Protein AF-A0A1G7YEQ6-F1 (afdb_monomer)

Foldseek 3Di:
DDDKDKDKDKFFQVVPADPQLNVQVVVLVVLVVVVRVPCRPHDDPQVVVLVSVQVSQCSSCVVPPWRKGWARWDWDDDPFKIKTKIFIDTNNHGGIMMIIMIGD

Secondary structure (DSSP, 8-state):
------EEEEEE-GGGS-HHHHHHHHHHHHHHHHHHTT-TTSPPPHHHHHHHHHHHHHHHTTT-SS-EEE-PPEEEE-SSEEEEEEEEEETTEEEEEEEEEEE-

Structure (mmCIF, N/CA/C/O backbone):
data_AF-A0A1G7YEQ6-F1
#
_entry.id   AF-A0A1G7YEQ6-F1
#
loop_
_atom_site.group_PDB
_atom_site.id
_atom_site.type_symbol
_atom_site.label_atom_id
_atom_site.label_alt_id
_atom_site.label_comp_id
_atom_site.label_asym_id
_atom_site.label_entity_id
_atom_site.label_seq_id
_atom_site.pdbx_PDB_ins_code
_atom_site.Cartn_x
_atom_site.Cartn_y
_atom_site.Cartn_z
_atom_site.occupancy
_atom_site.B_iso_or_equiv
_atom_site.auth_seq_id
_atom_site.auth_comp_id
_atom_site.auth_asym_id
_atom_site.auth_atom_id
_atom_site.pdbx_PDB_model_num
ATOM 1 N N . MET A 1 1 ? -18.458 -10.510 22.261 1.00 39.78 1 MET A N 1
ATOM 2 C CA . MET A 1 1 ? -17.150 -10.768 21.633 1.00 39.78 1 MET A CA 1
ATOM 3 C C . MET A 1 1 ? -17.382 -10.445 20.171 1.00 39.78 1 MET A C 1
ATOM 5 O O . MET A 1 1 ? -17.934 -11.273 19.462 1.00 39.78 1 MET A O 1
ATOM 9 N N . GLU A 1 2 ? -17.229 -9.171 19.811 1.00 43.53 2 GLU A N 1
ATOM 10 C CA . GLU A 1 2 ? -17.512 -8.692 18.455 1.00 43.53 2 GLU A CA 1
ATOM 11 C C . GLU A 1 2 ? -16.339 -9.064 17.551 1.00 43.53 2 GLU A C 1
ATOM 13 O O . GLU A 1 2 ? -15.183 -8.826 17.886 1.00 43.53 2 GLU A O 1
ATOM 18 N N . THR A 1 3 ? -16.648 -9.738 16.450 1.00 49.12 3 THR A N 1
ATOM 19 C CA . THR A 1 3 ? -15.699 -10.124 15.407 1.00 49.12 3 THR A CA 1
ATOM 20 C C . THR A 1 3 ? -15.337 -8.880 14.601 1.00 49.12 3 THR A C 1
ATOM 22 O O . THR A 1 3 ? -16.116 -8.445 13.749 1.00 49.12 3 THR A O 1
ATOM 25 N N . THR A 1 4 ? -14.170 -8.295 14.866 1.00 56.91 4 THR A N 1
ATOM 26 C CA . THR A 1 4 ? -13.625 -7.199 14.060 1.00 56.91 4 THR A CA 1
ATOM 27 C C . THR A 1 4 ? -13.386 -7.690 12.633 1.00 56.91 4 THR A C 1
ATOM 29 O O . THR A 1 4 ? -12.494 -8.494 12.372 1.00 56.91 4 THR A O 1
ATOM 32 N N . THR A 1 5 ? -14.199 -7.231 11.680 1.00 61.53 5 THR A N 1
ATOM 33 C CA . THR A 1 5 ? -14.024 -7.593 10.267 1.00 61.53 5 THR A CA 1
ATOM 34 C C . THR A 1 5 ? -13.029 -6.632 9.624 1.00 61.53 5 THR A C 1
ATOM 36 O O . THR A 1 5 ? -13.356 -5.479 9.345 1.00 61.53 5 THR A O 1
ATOM 39 N N . HIS A 1 6 ? -11.806 -7.104 9.395 1.00 66.06 6 HIS A N 1
ATOM 40 C CA . HIS A 1 6 ? -10.764 -6.359 8.692 1.00 66.06 6 HIS A CA 1
ATOM 41 C C . HIS A 1 6 ? -10.943 -6.526 7.184 1.00 66.06 6 HIS A C 1
ATOM 43 O O . HIS A 1 6 ? -10.923 -7.647 6.680 1.00 66.06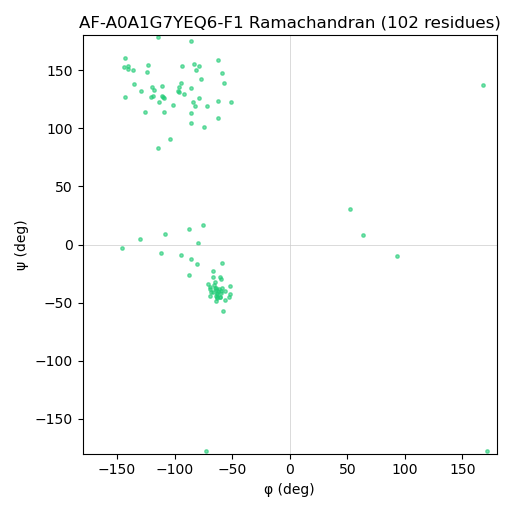 6 HIS A O 1
ATOM 49 N N . ASN A 1 7 ? -11.091 -5.419 6.453 1.00 68.62 7 ASN A N 1
ATOM 50 C CA . ASN A 1 7 ? -11.194 -5.451 4.997 1.00 68.62 7 ASN A CA 1
ATOM 51 C C . ASN A 1 7 ? -10.043 -4.660 4.376 1.00 68.62 7 ASN A C 1
ATOM 53 O O . ASN A 1 7 ? -9.819 -3.492 4.706 1.00 68.62 7 ASN A O 1
ATOM 57 N N . ALA A 1 8 ? -9.330 -5.299 3.452 1.00 71.06 8 ALA A N 1
ATOM 58 C CA . ALA A 1 8 ? -8.304 -4.654 2.654 1.00 71.06 8 ALA A CA 1
ATOM 59 C C . ALA A 1 8 ? -8.749 -4.547 1.204 1.00 71.06 8 ALA A C 1
ATOM 61 O O . ALA A 1 8 ? -9.130 -5.536 0.577 1.00 71.06 8 ALA A O 1
ATOM 62 N N . PHE A 1 9 ? -8.675 -3.333 0.674 1.00 73.44 9 PHE A N 1
ATOM 63 C CA . PHE A 1 9 ? -9.095 -3.020 -0.679 1.00 73.44 9 PHE A CA 1
ATOM 64 C C . PHE A 1 9 ? -7.911 -2.471 -1.459 1.00 73.44 9 PHE A C 1
ATOM 66 O O . PHE A 1 9 ? -7.247 -1.522 -1.041 1.00 73.44 9 PHE A O 1
ATOM 73 N N . CYS A 1 10 ? -7.655 -3.070 -2.616 1.00 74.88 10 CYS A N 1
ATOM 74 C CA . CYS A 1 10 ? -6.680 -2.559 -3.565 1.00 74.88 10 CYS A CA 1
ATOM 75 C C . CYS A 1 10 ? -7.388 -2.025 -4.795 1.00 74.88 10 CYS A C 1
ATOM 77 O O . CYS A 1 10 ? -8.166 -2.739 -5.427 1.00 74.88 10 CYS A O 1
ATOM 79 N N . ASN A 1 11 ? -7.076 -0.784 -5.148 1.00 83.62 11 ASN A N 1
ATOM 80 C CA . ASN A 1 11 ? -7.574 -0.147 -6.355 1.00 83.62 11 ASN A CA 1
ATOM 81 C C . ASN A 1 11 ? -6.398 0.112 -7.302 1.00 83.62 11 ASN A C 1
ATOM 83 O O . ASN A 1 11 ? -5.787 1.182 -7.287 1.00 83.62 11 ASN A O 1
ATOM 87 N N . TRP A 1 12 ? -6.030 -0.916 -8.065 1.00 83.50 12 TRP A N 1
ATOM 88 C CA . TRP A 1 12 ? -4.960 -0.860 -9.063 1.00 83.50 12 TRP A CA 1
ATOM 89 C C . TRP A 1 12 ? -5.462 -0.246 -10.374 1.00 83.50 12 TRP A C 1
ATOM 91 O O . TRP A 1 12 ? -6.619 -0.442 -10.732 1.00 83.50 12 TRP A O 1
ATOM 101 N N . LYS A 1 13 ? -4.577 0.419 -11.125 1.00 87.25 13 LYS A N 1
ATOM 102 C CA . LYS A 1 13 ? -4.772 0.807 -12.532 1.00 87.25 13 LYS A CA 1
ATOM 103 C C . LYS A 1 13 ? -3.959 -0.145 -13.423 1.00 87.25 13 LYS A C 1
ATOM 105 O O . LYS A 1 13 ? -2.765 0.096 -13.628 1.00 87.25 13 LYS A O 1
ATOM 110 N N . PRO A 1 14 ? -4.532 -1.271 -13.893 1.00 79.94 14 PRO A N 1
ATOM 111 C CA . PRO A 1 14 ? -3.778 -2.342 -14.553 1.00 79.94 14 PRO A CA 1
ATOM 112 C C .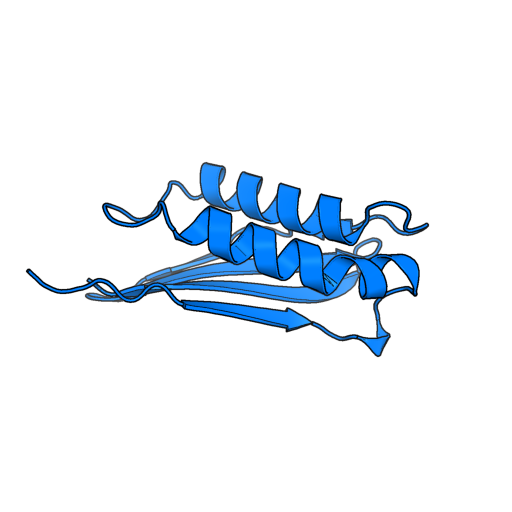 PRO A 1 14 ? -3.045 -1.903 -15.826 1.00 79.94 14 PRO A C 1
ATOM 114 O O . PRO A 1 14 ? -2.008 -2.477 -16.170 1.00 79.94 14 PRO A O 1
ATOM 117 N N . GLU A 1 15 ? -3.566 -0.887 -16.510 1.00 85.81 15 GLU A N 1
ATOM 118 C CA . GLU A 1 15 ? -2.982 -0.260 -17.695 1.00 85.81 15 GLU A CA 1
ATOM 119 C C . GLU A 1 15 ? -1.673 0.484 -17.401 1.00 85.81 15 GLU A C 1
ATOM 121 O O . GLU A 1 15 ? -0.849 0.655 -18.298 1.00 85.81 15 GLU A O 1
ATOM 126 N N . LEU A 1 16 ? -1.452 0.887 -16.146 1.00 86.19 16 LEU A N 1
ATOM 127 C CA . LEU A 1 16 ? -0.234 1.568 -15.716 1.00 86.19 16 LEU A CA 1
ATOM 128 C C . LEU A 1 16 ? 0.818 0.619 -15.143 1.00 86.19 16 LEU A C 1
ATOM 130 O O . LEU A 1 16 ? 1.943 1.055 -14.911 1.00 86.19 16 LEU A O 1
ATOM 134 N N . LEU A 1 17 ? 0.489 -0.653 -14.920 1.00 88.06 17 LEU A N 1
ATOM 135 C CA . LEU A 1 17 ? 1.450 -1.673 -14.503 1.00 88.06 17 LEU A CA 1
ATOM 136 C C . LEU A 1 17 ? 2.198 -2.233 -15.722 1.00 88.06 17 LEU A C 1
ATOM 138 O O . LEU A 1 17 ? 1.688 -2.211 -16.844 1.00 88.06 17 LEU A O 1
ATOM 142 N N . ASP A 1 18 ? 3.402 -2.758 -15.523 1.00 89.62 18 ASP A N 1
ATOM 143 C CA . ASP A 1 18 ? 4.068 -3.578 -16.539 1.00 89.62 18 ASP A CA 1
ATOM 144 C C . ASP A 1 18 ? 3.625 -5.054 -16.431 1.00 89.62 18 ASP A C 1
ATOM 146 O O . ASP A 1 18 ? 2.824 -5.432 -15.572 1.00 89.62 18 ASP A O 1
ATOM 150 N N . GLU A 1 19 ? 4.073 -5.900 -17.359 1.00 89.50 19 GLU A N 1
ATOM 151 C CA . GLU A 1 19 ? 3.676 -7.315 -17.412 1.00 89.50 19 GLU A CA 1
ATOM 152 C C . GLU A 1 19 ? 4.141 -8.114 -16.184 1.00 89.50 19 GLU A C 1
ATOM 154 O O . GLU A 1 19 ? 3.389 -8.933 -15.645 1.00 89.50 19 GLU A O 1
ATOM 159 N N . MET A 1 20 ? 5.351 -7.828 -15.701 1.00 88.06 20 MET A N 1
ATOM 160 C CA . MET A 1 20 ? 5.935 -8.513 -14.549 1.00 88.06 20 MET A CA 1
ATOM 161 C C . MET A 1 20 ? 5.191 -8.146 -13.263 1.00 88.06 20 MET A C 1
ATOM 163 O O . MET A 1 20 ? 4.791 -9.032 -12.507 1.00 88.06 20 MET A O 1
ATOM 167 N N . ALA A 1 21 ? 4.890 -6.862 -13.058 1.00 88.12 21 ALA A N 1
ATOM 168 C CA . ALA A 1 21 ? 4.104 -6.403 -11.921 1.00 88.12 21 ALA A CA 1
ATOM 169 C C . ALA A 1 21 ? 2.680 -6.961 -11.941 1.00 88.12 21 ALA A C 1
ATOM 171 O O . ALA A 1 21 ? 2.196 -7.430 -10.911 1.00 88.12 21 ALA A O 1
ATOM 172 N N . ARG A 1 22 ? 2.020 -6.991 -13.110 1.00 88.56 22 ARG A N 1
ATOM 173 C CA . ARG A 1 22 ? 0.688 -7.609 -13.253 1.00 88.56 22 ARG A CA 1
ATOM 174 C C . ARG A 1 22 ? 0.677 -9.068 -12.797 1.00 88.56 22 ARG A C 1
ATOM 176 O O . ARG A 1 22 ? -0.257 -9.480 -12.113 1.00 88.56 22 ARG A O 1
ATOM 183 N N . THR A 1 23 ? 1.726 -9.820 -13.118 1.00 89.06 23 THR A N 1
ATOM 184 C CA . THR A 1 23 ? 1.864 -11.231 -12.724 1.00 89.06 23 THR A CA 1
ATOM 185 C C . THR A 1 23 ? 2.023 -11.403 -11.207 1.00 89.06 23 THR A C 1
ATOM 187 O O . THR A 1 23 ? 1.581 -12.409 -10.655 1.00 89.06 23 THR A O 1
ATOM 190 N N . ASN A 1 24 ? 2.579 -10.408 -10.508 1.00 86.44 24 ASN A N 1
ATOM 191 C CA . ASN A 1 24 ? 2.761 -10.437 -9.053 1.00 86.44 24 ASN A CA 1
ATOM 192 C C . ASN A 1 24 ? 1.542 -9.959 -8.248 1.00 86.44 24 ASN A C 1
ATOM 194 O O . ASN A 1 24 ? 1.495 -10.197 -7.040 1.00 86.44 24 ASN A O 1
ATOM 198 N N . VAL A 1 25 ? 0.539 -9.327 -8.872 1.00 84.69 25 VAL A N 1
ATOM 199 C CA . VAL A 1 25 ? -0.665 -8.832 -8.171 1.00 84.69 25 VAL A CA 1
ATOM 200 C C . VAL A 1 25 ? -1.348 -9.910 -7.309 1.00 84.69 25 VAL A C 1
ATOM 202 O O . VAL A 1 25 ? -1.681 -9.608 -6.162 1.00 84.69 25 VAL A O 1
ATOM 205 N N . PRO A 1 26 ? -1.517 -11.172 -7.755 1.00 83.88 26 PRO A N 1
ATOM 206 C CA . PRO A 1 26 ? -2.086 -12.222 -6.907 1.00 83.88 26 PRO A CA 1
ATOM 207 C C . PRO A 1 26 ? -1.269 -12.484 -5.634 1.00 83.88 26 PRO A C 1
ATOM 209 O O . PRO A 1 26 ? -1.839 -12.647 -4.558 1.00 83.88 26 PRO A O 1
ATOM 212 N N . ARG A 1 27 ? 0.068 -12.471 -5.732 1.00 84.19 27 ARG A N 1
ATOM 213 C CA . ARG A 1 27 ? 0.967 -12.644 -4.580 1.00 84.19 27 ARG A CA 1
ATOM 214 C C . ARG A 1 27 ? 0.870 -11.464 -3.616 1.00 84.19 27 ARG A C 1
ATOM 216 O O . ARG A 1 27 ? 0.848 -11.666 -2.407 1.00 84.19 27 ARG A O 1
ATOM 223 N N . VAL A 1 28 ? 0.778 -10.248 -4.150 1.00 84.94 28 VAL A N 1
ATOM 224 C CA . VAL A 1 28 ? 0.543 -9.033 -3.362 1.00 84.94 28 VAL A CA 1
ATOM 225 C C . VAL A 1 28 ? -0.786 -9.117 -2.610 1.00 84.94 28 VAL A C 1
ATOM 227 O O . VAL A 1 28 ? -0.818 -8.834 -1.417 1.00 84.94 28 VAL A O 1
ATOM 230 N N . ASN A 1 29 ? -1.861 -9.560 -3.267 1.00 81.94 29 ASN A N 1
ATOM 231 C CA . ASN A 1 29 ? -3.163 -9.749 -2.624 1.00 81.94 29 ASN A CA 1
ATOM 232 C C . ASN A 1 29 ? -3.105 -10.798 -1.498 1.00 81.94 29 ASN A C 1
ATOM 234 O O . ASN A 1 29 ? -3.715 -10.589 -0.454 1.00 81.94 29 ASN A O 1
ATOM 238 N N . GLY A 1 30 ? -2.343 -11.884 -1.670 1.00 80.19 30 GLY A N 1
ATOM 239 C CA . GLY A 1 30 ? -2.107 -12.868 -0.605 1.00 80.19 30 GLY A CA 1
ATOM 240 C C . GLY A 1 30 ? -1.342 -12.282 0.585 1.00 80.19 30 GLY A C 1
ATOM 241 O O . GLY A 1 30 ? -1.796 -12.382 1.717 1.00 80.19 30 GLY A O 1
ATOM 242 N N . LEU A 1 31 ? -0.237 -11.576 0.326 1.00 80.81 31 LEU A N 1
ATOM 243 C CA . LEU A 1 31 ? 0.545 -10.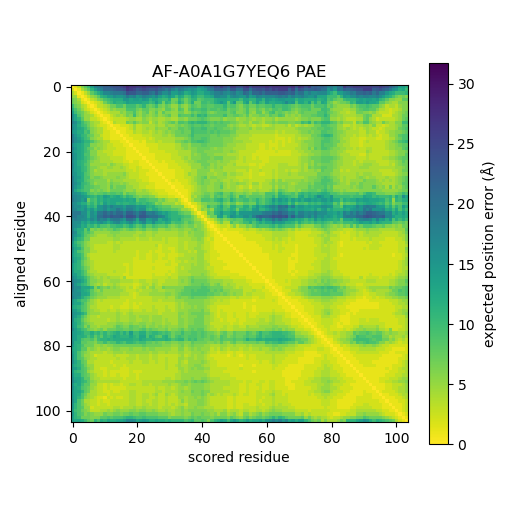900 1.370 1.00 80.81 31 LEU A CA 1
ATOM 244 C C . LEU A 1 31 ? -0.272 -9.881 2.147 1.00 80.81 31 LEU A C 1
ATOM 246 O O . LEU A 1 31 ? -0.072 -9.714 3.342 1.00 80.81 31 LEU A O 1
ATOM 250 N N . LEU A 1 32 ? -1.160 -9.174 1.460 1.00 79.19 32 LEU A N 1
ATOM 251 C CA . LEU A 1 32 ? -2.108 -8.274 2.082 1.00 79.19 32 LEU A CA 1
ATOM 252 C C . LEU A 1 32 ? -2.963 -9.050 3.086 1.00 79.19 32 LEU A C 1
ATOM 254 O O . LEU A 1 32 ? -2.892 -8.745 4.270 1.00 79.19 32 LEU A O 1
ATOM 258 N N . LEU A 1 33 ? -3.659 -10.105 2.664 1.00 75.56 33 LEU A N 1
ATOM 259 C CA . LEU A 1 33 ? -4.458 -10.944 3.568 1.00 75.56 33 LEU A CA 1
ATOM 260 C C . LEU A 1 33 ? -3.648 -11.464 4.772 1.00 75.56 33 LEU A C 1
ATOM 262 O O . LEU A 1 33 ? -4.095 -11.302 5.904 1.00 75.56 33 LEU A O 1
ATOM 266 N N . ASP A 1 34 ? -2.430 -11.964 4.551 1.00 71.31 34 ASP A N 1
ATOM 267 C CA . ASP A 1 34 ? -1.541 -12.456 5.619 1.00 71.31 34 ASP A CA 1
ATOM 268 C C . ASP A 1 34 ? -1.101 -11.343 6.588 1.00 71.31 34 ASP A C 1
ATOM 270 O O . ASP A 1 34 ? -0.980 -11.534 7.798 1.00 71.31 34 ASP A O 1
ATOM 274 N N . VAL A 1 35 ? -0.856 -10.141 6.064 1.00 67.62 35 VAL A N 1
ATOM 275 C CA . VAL A 1 35 ? -0.557 -8.947 6.859 1.00 67.62 35 VAL A CA 1
ATOM 276 C C . VAL A 1 35 ? -1.776 -8.563 7.714 1.00 67.62 35 VAL A C 1
ATOM 278 O O . VAL A 1 35 ? -1.594 -8.057 8.826 1.00 67.62 35 VAL A O 1
ATOM 281 N N . PHE A 1 36 ? -3.002 -8.810 7.248 1.00 68.44 36 PHE A N 1
ATOM 282 C CA . PHE A 1 36 ? -4.240 -8.417 7.930 1.00 68.44 3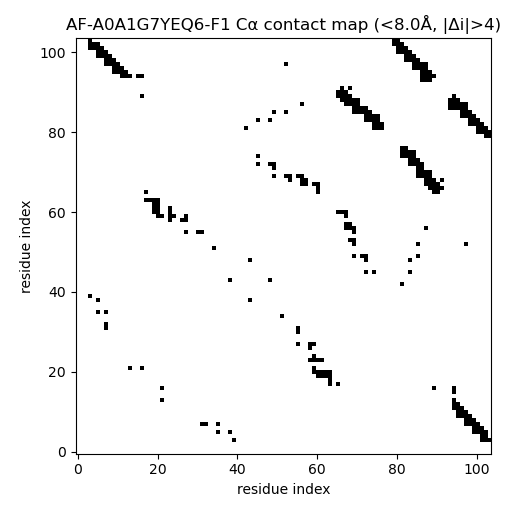6 PHE A CA 1
ATOM 283 C C . PHE A 1 36 ? -4.764 -9.427 8.947 1.00 68.44 36 PHE A C 1
ATOM 285 O O . PHE A 1 36 ? -5.360 -8.989 9.929 1.00 68.44 36 PHE A O 1
ATOM 292 N N . ASP A 1 37 ? -4.450 -10.715 8.793 1.00 67.19 37 ASP A N 1
ATOM 293 C CA . ASP A 1 37 ? -4.842 -11.784 9.731 1.00 67.19 37 ASP A CA 1
ATOM 294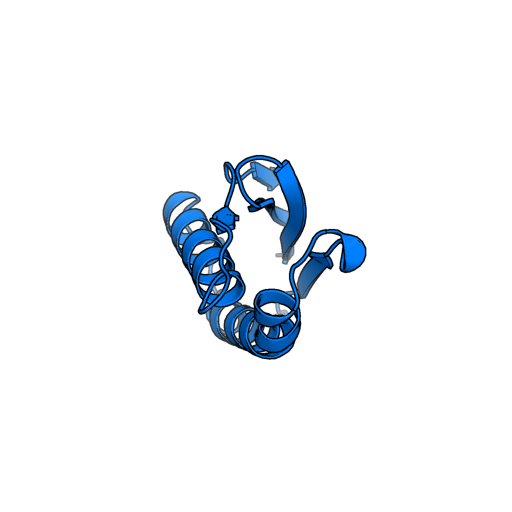 C C . ASP A 1 37 ? -4.311 -11.557 11.169 1.00 67.19 37 ASP A C 1
ATOM 296 O O . ASP A 1 37 ? -4.807 -12.121 12.136 1.00 67.19 37 ASP A O 1
ATOM 300 N N . GLY A 1 38 ? -3.327 -10.662 11.345 1.00 59.75 38 GLY A N 1
ATOM 301 C CA . GLY A 1 38 ? -2.725 -10.321 12.640 1.00 59.75 38 GLY A CA 1
ATOM 302 C C . GLY A 1 38 ? -3.061 -8.940 13.226 1.00 59.75 38 GLY A C 1
ATOM 303 O O . GLY A 1 38 ? -2.405 -8.544 14.189 1.00 59.75 38 GLY A O 1
ATOM 304 N N . ILE A 1 39 ? -4.004 -8.165 12.665 1.00 66.06 39 ILE A N 1
ATOM 305 C CA . ILE A 1 39 ? -4.347 -6.804 13.165 1.00 66.06 39 ILE A CA 1
ATOM 306 C C . ILE A 1 39 ? -5.422 -6.836 14.279 1.00 66.06 39 ILE A C 1
ATOM 308 O O . ILE A 1 39 ? -5.934 -5.809 14.712 1.00 66.06 39 ILE A O 1
ATOM 312 N N . ASP A 1 40 ? -5.715 -8.005 14.841 1.00 57.53 40 ASP A N 1
ATOM 313 C CA . ASP A 1 40 ? -6.937 -8.255 15.618 1.00 57.53 40 ASP A CA 1
ATOM 314 C C . ASP A 1 40 ? -6.995 -7.665 17.048 1.00 57.53 40 ASP A C 1
ATOM 316 O O . ASP A 1 40 ? -7.813 -8.067 17.869 1.00 57.53 40 ASP A O 1
ATOM 320 N N . THR A 1 41 ? -6.131 -6.707 17.401 1.00 53.66 41 THR A N 1
ATOM 321 C CA . THR A 1 41 ? -6.094 -6.141 18.773 1.00 53.66 41 THR A CA 1
ATOM 322 C C . THR A 1 41 ? -5.752 -4.655 18.877 1.00 53.66 41 THR A C 1
ATOM 324 O O . THR A 1 41 ? -5.796 -4.087 19.969 1.00 53.66 41 THR A O 1
ATOM 327 N N . GLY A 1 42 ? -5.450 -3.981 17.770 1.00 60.00 42 GLY A N 1
ATOM 328 C CA . GLY A 1 42 ? -5.153 -2.555 17.794 1.00 60.00 42 GLY A CA 1
ATOM 329 C C . GLY A 1 42 ? -4.567 -2.083 16.478 1.00 60.00 42 GLY A C 1
ATOM 330 O O . GLY A 1 42 ? -3.708 -2.739 15.891 1.00 60.00 42 GLY A O 1
ATOM 331 N N . ALA A 1 43 ? -5.036 -0.927 16.018 1.00 65.69 43 ALA A N 1
ATOM 332 C CA . ALA A 1 43 ? -4.493 -0.274 14.841 1.00 65.69 43 ALA A CA 1
ATOM 333 C C . ALA A 1 43 ? -2.958 -0.167 14.974 1.00 65.69 43 ALA A C 1
ATOM 335 O O . ALA A 1 43 ? -2.442 0.370 15.957 1.00 65.69 43 ALA A O 1
ATOM 336 N N . LEU A 1 44 ? -2.219 -0.722 14.009 1.00 75.50 44 LEU A N 1
ATOM 337 C CA . LEU A 1 44 ? -0.755 -0.713 14.034 1.00 75.50 44 LEU A CA 1
ATOM 338 C C . LEU A 1 44 ? -0.213 0.717 13.994 1.00 75.50 44 LEU A C 1
ATOM 340 O O . LEU A 1 44 ? -0.866 1.641 13.505 1.00 75.50 44 LEU A O 1
ATOM 344 N N . SER A 1 45 ? 1.024 0.927 14.443 1.00 80.56 45 SER A N 1
ATOM 345 C CA . SER A 1 45 ? 1.634 2.246 14.279 1.00 80.56 45 SER A CA 1
ATOM 346 C C . SER A 1 45 ? 1.689 2.628 12.788 1.00 80.56 45 SER A C 1
ATOM 348 O O . SER A 1 45 ? 1.869 1.770 11.917 1.00 80.56 45 SER A O 1
ATOM 350 N N . ARG A 1 46 ? 1.575 3.929 12.466 1.00 81.50 46 ARG A N 1
ATOM 351 C CA . ARG A 1 46 ? 1.734 4.416 11.076 1.00 81.50 46 ARG A CA 1
ATOM 352 C C . ARG A 1 46 ? 3.034 3.919 10.440 1.00 81.50 46 ARG A C 1
ATOM 354 O O . ARG A 1 46 ? 3.047 3.625 9.251 1.00 81.50 46 ARG A O 1
ATOM 361 N N . ASN A 1 47 ? 4.102 3.809 11.228 1.00 85.12 47 ASN A N 1
ATOM 362 C CA . ASN A 1 47 ? 5.405 3.348 10.758 1.00 85.12 47 ASN A CA 1
ATOM 363 C C . ASN A 1 47 ? 5.389 1.865 10.380 1.00 85.12 47 ASN A C 1
ATOM 365 O O . ASN A 1 47 ? 5.964 1.487 9.360 1.00 85.12 47 ASN A O 1
ATOM 369 N N . ASP A 1 48 ? 4.712 1.027 11.161 1.00 86.69 48 ASP A N 1
ATOM 370 C CA . ASP A 1 48 ? 4.593 -0.396 10.840 1.00 86.69 48 ASP A CA 1
ATOM 371 C C . ASP A 1 48 ? 3.711 -0.609 9.615 1.00 86.69 48 ASP A C 1
ATOM 373 O O . ASP A 1 48 ? 4.038 -1.433 8.758 1.00 86.69 48 ASP A O 1
ATOM 377 N N . MET A 1 49 ? 2.654 0.193 9.462 1.00 85.94 49 MET A N 1
ATOM 378 C CA . MET A 1 49 ? 1.838 0.138 8.254 1.00 85.94 49 MET A CA 1
ATOM 379 C C . MET A 1 49 ? 2.575 0.656 7.016 1.00 85.94 49 MET A C 1
ATOM 381 O O . MET A 1 49 ? 2.503 0.040 5.956 1.00 85.94 49 MET A O 1
ATOM 385 N N . ALA A 1 50 ? 3.386 1.707 7.154 1.00 88.06 50 ALA A N 1
ATOM 386 C CA . ALA A 1 50 ? 4.260 2.177 6.081 1.00 88.06 50 ALA A CA 1
ATOM 387 C C . ALA A 1 50 ? 5.250 1.098 5.625 1.00 88.06 50 ALA A C 1
ATOM 389 O O . ALA A 1 50 ? 5.441 0.904 4.425 1.00 88.06 50 ALA A O 1
ATOM 390 N N . ARG A 1 51 ? 5.841 0.343 6.561 1.00 89.56 51 ARG A N 1
ATOM 391 C CA . ARG A 1 51 ? 6.719 -0.792 6.228 1.00 89.56 51 ARG A CA 1
ATOM 392 C C . ARG A 1 51 ? 5.971 -1.895 5.483 1.00 89.56 51 ARG A C 1
ATOM 394 O O . ARG A 1 51 ? 6.498 -2.427 4.509 1.00 89.56 51 ARG A O 1
ATOM 401 N N . ARG A 1 52 ? 4.747 -2.216 5.907 1.00 88.25 52 ARG A N 1
ATOM 402 C CA . ARG A 1 52 ? 3.898 -3.224 5.252 1.00 88.25 52 ARG A CA 1
ATOM 403 C C . ARG A 1 52 ? 3.525 -2.807 3.828 1.00 88.25 52 ARG A C 1
ATOM 405 O O . ARG A 1 52 ? 3.700 -3.597 2.904 1.00 88.25 52 ARG A O 1
ATOM 412 N N . PHE A 1 53 ? 3.138 -1.553 3.607 1.00 89.62 53 PHE A N 1
ATOM 413 C CA . PHE A 1 53 ? 2.902 -1.043 2.252 1.00 89.62 53 PHE A CA 1
ATOM 414 C C . PHE A 1 53 ? 4.175 -0.977 1.403 1.00 89.62 53 PHE A C 1
ATOM 416 O O . PHE A 1 53 ? 4.129 -1.268 0.210 1.00 89.62 53 PHE A O 1
ATOM 423 N N . ALA A 1 54 ? 5.331 -0.673 1.997 1.00 90.88 54 ALA A N 1
ATOM 424 C CA . ALA A 1 54 ? 6.607 -0.741 1.288 1.00 90.88 54 ALA A CA 1
ATOM 425 C C . ALA A 1 54 ? 6.949 -2.175 0.846 1.00 90.88 54 ALA A C 1
ATOM 427 O O . ALA A 1 54 ? 7.463 -2.365 -0.256 1.00 90.88 54 ALA A O 1
ATOM 428 N N . MET A 1 55 ? 6.634 -3.188 1.662 1.00 90.38 55 MET A N 1
ATOM 429 C CA . MET A 1 55 ? 6.755 -4.592 1.255 1.00 90.38 55 MET A CA 1
ATOM 430 C C . MET A 1 55 ? 5.824 -4.912 0.087 1.00 90.38 55 MET A C 1
ATOM 432 O O . MET A 1 55 ? 6.277 -5.478 -0.900 1.00 90.38 55 MET A O 1
ATOM 436 N N . VAL A 1 56 ? 4.562 -4.488 0.155 1.00 89.38 56 VAL A N 1
ATOM 437 C CA . VAL A 1 56 ? 3.593 -4.653 -0.940 1.00 89.38 56 VAL A CA 1
ATOM 438 C C . VAL A 1 56 ? 4.108 -4.035 -2.244 1.00 89.38 56 VAL A C 1
ATOM 440 O O . VAL A 1 56 ? 4.117 -4.701 -3.275 1.00 89.38 56 VAL A O 1
ATOM 443 N N . ALA A 1 57 ? 4.622 -2.803 -2.197 1.00 90.38 57 ALA A N 1
ATOM 444 C CA . ALA A 1 57 ? 5.201 -2.140 -3.363 1.00 90.38 57 ALA A CA 1
ATOM 445 C C . ALA A 1 57 ? 6.426 -2.882 -3.921 1.00 90.38 57 ALA A C 1
ATOM 447 O O . ALA A 1 57 ? 6.577 -3.008 -5.134 1.00 90.38 57 ALA A O 1
ATOM 448 N N . ARG A 1 58 ? 7.291 -3.403 -3.042 1.00 91.06 58 ARG A N 1
ATOM 449 C CA . ARG A 1 58 ? 8.468 -4.184 -3.443 1.00 91.06 58 ARG A CA 1
ATOM 450 C C . ARG A 1 58 ? 8.077 -5.467 -4.167 1.00 91.06 58 ARG A C 1
ATOM 452 O O . ARG A 1 58 ? 8.688 -5.797 -5.174 1.00 91.06 58 ARG A O 1
ATOM 459 N N . GLU A 1 59 ? 7.094 -6.191 -3.645 1.00 89.75 59 GLU A N 1
ATOM 460 C CA . GLU A 1 59 ? 6.645 -7.458 -4.230 1.00 89.75 59 GLU A CA 1
ATOM 461 C C . GLU A 1 59 ? 5.898 -7.223 -5.544 1.00 89.75 59 GLU A C 1
ATOM 463 O O . GLU A 1 59 ? 6.068 -7.994 -6.484 1.00 89.75 59 GLU A O 1
ATOM 468 N N . LEU A 1 60 ? 5.166 -6.110 -5.663 1.00 88.88 60 LEU A 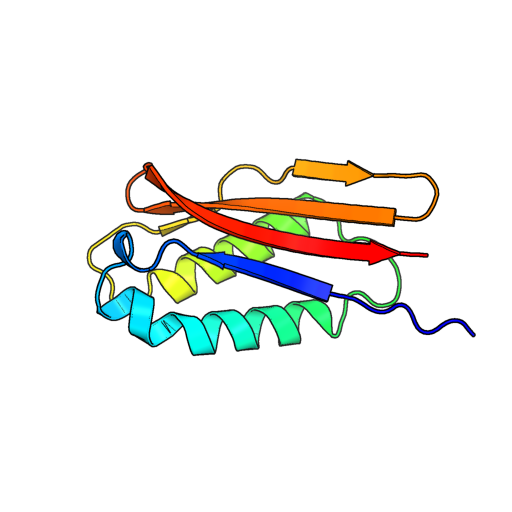N 1
ATOM 469 C CA . LEU A 1 60 ? 4.608 -5.675 -6.941 1.00 88.88 60 LEU A CA 1
ATOM 470 C C . LEU A 1 60 ? 5.718 -5.423 -7.974 1.00 88.88 60 LEU A C 1
ATOM 472 O O . LEU A 1 60 ? 5.628 -5.899 -9.099 1.00 88.88 60 LEU A O 1
ATOM 476 N N . GLY A 1 61 ? 6.790 -4.729 -7.583 1.00 88.19 61 GLY A N 1
ATOM 477 C CA . GLY A 1 61 ? 7.929 -4.434 -8.455 1.00 88.19 61 GLY A CA 1
ATOM 478 C C . GLY A 1 61 ? 8.931 -5.575 -8.648 1.00 88.19 61 GLY A C 1
ATOM 479 O O . GLY A 1 61 ? 9.939 -5.381 -9.328 1.00 88.19 61 GLY A O 1
ATOM 480 N N . TYR A 1 62 ? 8.710 -6.750 -8.055 1.00 88.81 62 TYR A N 1
ATOM 481 C CA . TYR A 1 62 ? 9.648 -7.865 -8.167 1.00 88.81 62 TYR A CA 1
ATOM 482 C C . TYR A 1 62 ? 9.779 -8.305 -9.634 1.00 88.81 62 TYR A C 1
ATOM 484 O O . TYR A 1 62 ? 8.786 -8.613 -10.285 1.00 88.81 62 TYR A O 1
ATOM 492 N N . CYS A 1 63 ? 11.005 -8.308 -10.165 1.00 84.31 63 CYS A N 1
ATOM 493 C CA . CYS A 1 63 ? 11.304 -8.571 -11.583 1.00 84.31 63 CYS A CA 1
ATOM 494 C C . CYS A 1 63 ? 10.728 -7.560 -12.594 1.00 84.31 63 CYS A C 1
ATOM 496 O O . CYS A 1 63 ? 10.852 -7.782 -13.796 1.00 84.31 63 CYS A O 1
ATOM 498 N N . SER A 1 64 ? 10.150 -6.448 -12.140 1.00 87.88 64 SER A N 1
ATOM 499 C CA . SER A 1 64 ? 9.779 -5.334 -13.013 1.00 87.88 64 SER A CA 1
ATOM 500 C C . SER A 1 64 ? 11.004 -4.475 -13.352 1.00 87.88 64 SER A C 1
ATOM 502 O O . SER A 1 64 ? 11.950 -4.382 -12.566 1.00 87.88 64 SER A O 1
ATOM 504 N N . MET A 1 65 ? 10.964 -3.800 -14.503 1.00 87.75 65 MET A N 1
ATOM 505 C CA . MET A 1 65 ? 11.992 -2.820 -14.890 1.00 87.75 65 MET A CA 1
ATOM 506 C C . MET A 1 65 ? 11.779 -1.456 -14.222 1.00 87.75 65 MET A C 1
ATOM 508 O O . MET A 1 65 ? 12.693 -0.633 -14.169 1.00 87.75 65 MET A O 1
ATOM 512 N N . ASP A 1 66 ? 10.579 -1.221 -13.700 1.00 91.00 66 ASP A N 1
ATOM 513 C CA . ASP A 1 66 ? 10.201 0.009 -13.030 1.00 91.00 66 ASP A CA 1
ATOM 514 C C . ASP A 1 66 ? 10.403 -0.059 -11.522 1.00 91.00 66 ASP A C 1
ATOM 516 O O . ASP A 1 66 ? 10.319 -1.109 -10.875 1.00 91.00 66 ASP A O 1
ATOM 520 N N . ARG A 1 67 ? 10.610 1.119 -10.937 1.00 91.69 67 ARG A N 1
ATOM 521 C CA . ARG A 1 67 ? 10.699 1.289 -9.495 1.00 91.69 67 ARG A CA 1
ATOM 522 C C . ARG A 1 67 ? 9.304 1.456 -8.906 1.00 91.69 67 ARG A C 1
ATOM 524 O O . ARG A 1 67 ? 8.679 2.501 -9.091 1.00 91.69 67 ARG A O 1
ATOM 531 N N . TYR A 1 68 ? 8.877 0.473 -8.120 1.00 93.00 68 TYR A N 1
ATOM 532 C CA . TYR A 1 68 ? 7.647 0.549 -7.336 1.00 93.00 68 TYR A CA 1
ATOM 533 C C . TYR A 1 68 ? 7.926 0.981 -5.895 1.00 93.00 68 TYR A C 1
ATOM 535 O O . TYR A 1 68 ? 8.814 0.446 -5.228 1.00 93.00 68 TYR A O 1
ATOM 543 N N . THR A 1 69 ? 7.168 1.958 -5.401 1.00 94.50 69 THR A N 1
ATOM 544 C CA . THR A 1 69 ? 7.267 2.454 -4.017 1.00 94.50 69 THR A CA 1
ATOM 545 C C . THR A 1 69 ? 5.893 2.755 -3.440 1.00 94.50 69 THR A C 1
ATOM 547 O O . THR A 1 69 ? 4.993 3.147 -4.176 1.00 94.50 69 THR A O 1
ATOM 550 N N . ALA A 1 70 ? 5.748 2.636 -2.122 1.00 93.12 70 ALA A N 1
ATOM 551 C CA . ALA A 1 70 ? 4.590 3.170 -1.416 1.00 93.12 70 ALA A CA 1
ATOM 552 C C . ALA A 1 70 ? 4.817 4.649 -1.073 1.00 93.12 70 ALA A C 1
ATOM 554 O O . ALA A 1 70 ? 5.893 5.026 -0.601 1.00 93.12 70 ALA A O 1
ATOM 555 N N . GLY A 1 71 ? 3.803 5.471 -1.317 1.00 92.12 71 GLY A N 1
ATOM 556 C CA . GLY A 1 71 ? 3.742 6.860 -0.888 1.00 92.12 71 GLY A CA 1
ATOM 557 C C . GLY A 1 71 ? 3.498 6.999 0.622 1.00 92.12 71 GLY A C 1
ATOM 558 O O . GLY A 1 71 ? 3.422 6.005 1.352 1.00 92.12 71 GLY A O 1
ATOM 559 N N . PRO A 1 72 ? 3.375 8.243 1.117 1.00 91.31 72 PRO A N 1
ATOM 560 C CA . PRO A 1 72 ? 3.094 8.508 2.522 1.00 91.31 72 PRO A CA 1
ATOM 561 C C . PRO A 1 72 ? 1.798 7.838 2.986 1.00 91.31 72 PRO A C 1
ATOM 563 O O . PRO A 1 72 ? 0.783 7.872 2.294 1.00 91.31 72 PRO A O 1
ATOM 566 N N . VAL A 1 73 ? 1.822 7.280 4.197 1.00 90.38 73 VAL A N 1
ATOM 567 C CA . VAL A 1 73 ? 0.635 6.656 4.788 1.00 90.38 73 VAL A CA 1
ATOM 568 C C . VAL A 1 73 ? -0.257 7.706 5.427 1.00 90.38 73 VAL A C 1
ATOM 570 O O . VAL A 1 73 ? 0.124 8.374 6.395 1.00 90.38 73 VAL A O 1
ATOM 573 N N . VAL A 1 74 ? -1.480 7.804 4.920 1.00 90.12 74 VAL A N 1
ATOM 574 C CA . VAL A 1 74 ? -2.548 8.613 5.501 1.00 90.12 74 VAL A CA 1
ATOM 575 C C . VAL A 1 74 ? -3.394 7.727 6.405 1.00 90.12 74 VAL A C 1
ATOM 577 O O . VAL A 1 74 ? -3.698 6.592 6.060 1.00 90.12 74 VAL A O 1
ATOM 580 N N . VAL A 1 75 ? -3.787 8.257 7.565 1.00 87.12 75 VAL A N 1
ATOM 581 C CA . VAL A 1 75 ? -4.766 7.609 8.449 1.00 87.12 75 VAL A CA 1
ATOM 582 C C . VAL A 1 75 ? -6.011 8.469 8.494 1.00 87.12 75 VAL A C 1
ATOM 584 O O . VAL A 1 75 ? -5.921 9.642 8.862 1.00 87.12 75 VAL A O 1
ATOM 587 N N . ARG A 1 76 ? -7.146 7.883 8.127 1.00 87.38 76 ARG A N 1
ATOM 588 C CA . ARG A 1 76 ? -8.480 8.451 8.319 1.00 87.38 76 ARG A CA 1
ATOM 589 C C . ARG A 1 76 ? -9.092 7.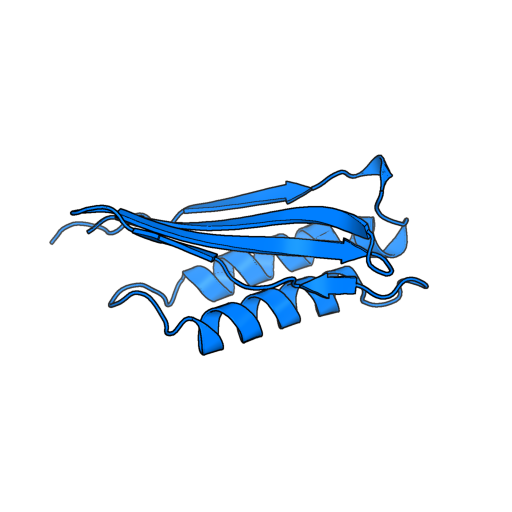761 9.530 1.00 87.38 76 ARG A C 1
ATOM 591 O O . ARG A 1 76 ? -9.186 6.543 9.537 1.00 87.38 76 ARG A O 1
ATOM 598 N N . GLY A 1 77 ? -9.441 8.522 10.560 1.00 80.69 77 GLY A N 1
ATOM 599 C CA . GLY A 1 77 ? -10.055 7.998 11.780 1.00 80.69 77 GLY A CA 1
ATOM 600 C C . GLY A 1 77 ? -11.429 8.616 12.001 1.00 80.69 77 GLY A C 1
ATOM 601 O O . GLY A 1 77 ? -11.590 9.826 11.846 1.00 80.69 77 GLY A O 1
ATOM 602 N N . GLY A 1 78 ? -12.399 7.782 12.356 1.00 78.00 78 GLY A N 1
ATOM 603 C CA . GLY A 1 78 ? -13.696 8.153 12.909 1.00 78.00 78 GLY A CA 1
ATOM 604 C C . GLY A 1 78 ? -13.832 7.645 14.346 1.00 78.00 78 GLY A C 1
ATOM 605 O O . GLY A 1 78 ? -12.937 6.986 14.871 1.00 78.00 78 GLY A O 1
ATOM 606 N N . ALA A 1 79 ?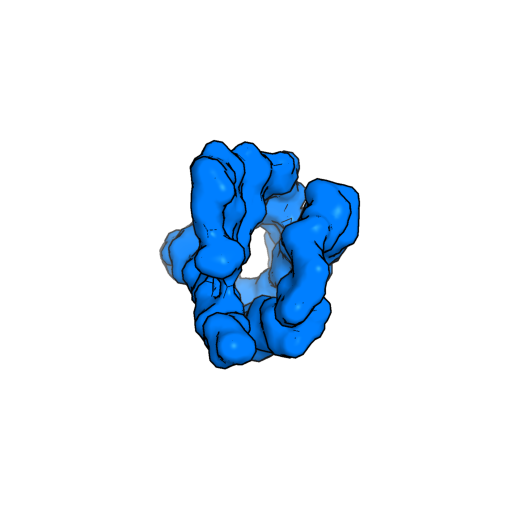 -14.964 7.933 14.991 1.00 79.19 79 ALA A N 1
ATOM 607 C CA . ALA A 1 79 ? -15.213 7.512 16.376 1.00 79.19 79 ALA A CA 1
ATOM 608 C C . ALA A 1 79 ? -15.174 5.982 16.564 1.00 79.19 79 ALA A C 1
ATOM 610 O O . ALA A 1 79 ? -14.818 5.508 17.636 1.00 79.19 79 ALA A O 1
ATOM 611 N N . THR A 1 80 ? -15.527 5.225 15.522 1.00 79.25 80 THR A N 1
ATOM 612 C CA . THR A 1 80 ? -15.630 3.757 15.547 1.00 79.25 80 THR A CA 1
ATOM 613 C C . THR A 1 80 ? -14.892 3.082 14.391 1.00 79.25 80 THR A C 1
ATOM 615 O O . THR A 1 80 ? -14.973 1.869 14.236 1.00 79.25 80 THR A O 1
ATOM 618 N N . THR A 1 81 ? -14.179 3.841 13.557 1.00 83.12 81 THR A N 1
ATOM 619 C CA . THR A 1 81 ? -13.549 3.328 12.333 1.00 83.12 81 THR A CA 1
ATOM 620 C C . THR A 1 81 ? -12.177 3.937 12.113 1.00 83.12 81 THR A C 1
ATOM 622 O O . THR A 1 81 ? -11.896 5.059 12.534 1.00 83.12 81 THR A O 1
ATOM 625 N N . TRP A 1 82 ? -11.315 3.211 11.415 1.00 84.62 82 TRP A N 1
ATOM 626 C CA . TRP A 1 82 ? -10.035 3.719 10.946 1.00 84.62 82 TRP A CA 1
ATOM 627 C C . TRP A 1 82 ? -9.703 3.143 9.571 1.00 84.62 82 TRP A C 1
ATOM 629 O O . TRP A 1 82 ? -10.132 2.045 9.232 1.00 84.62 82 TRP A O 1
ATOM 639 N N . ALA A 1 83 ? -8.920 3.882 8.787 1.00 87.12 83 ALA A N 1
ATOM 640 C CA . ALA A 1 83 ? -8.385 3.437 7.509 1.00 87.12 83 ALA A CA 1
ATOM 641 C C . ALA A 1 83 ? -6.959 3.964 7.290 1.00 87.12 83 ALA A C 1
ATOM 643 O O . ALA A 1 83 ? -6.727 5.174 7.367 1.00 87.12 83 ALA A O 1
ATOM 644 N N . TYR A 1 84 ? -6.012 3.072 6.995 1.00 88.56 84 TYR A N 1
ATOM 645 C CA . TYR A 1 84 ? -4.690 3.405 6.462 1.00 88.56 84 TYR A CA 1
ATOM 646 C C . TYR A 1 84 ? -4.748 3.364 4.944 1.00 88.56 84 TYR A C 1
ATOM 648 O O . TYR A 1 84 ? -5.194 2.375 4.370 1.00 88.56 84 TYR A O 1
ATOM 656 N N . ILE A 1 85 ? -4.263 4.416 4.297 1.00 91.12 85 ILE A N 1
ATOM 657 C CA . ILE A 1 85 ? -4.245 4.527 2.840 1.00 91.12 85 ILE A CA 1
ATOM 658 C C . ILE A 1 85 ? -2.836 4.904 2.406 1.00 91.12 85 ILE A C 1
ATOM 660 O O . ILE A 1 85 ? -2.249 5.841 2.955 1.00 91.12 85 ILE A O 1
ATOM 664 N N . ALA A 1 86 ? -2.310 4.196 1.411 1.00 92.38 86 ALA A N 1
ATOM 665 C CA . ALA A 1 86 ? -1.092 4.581 0.712 1.00 92.38 86 ALA A CA 1
ATOM 666 C C . ALA A 1 86 ? -1.262 4.427 -0.798 1.00 92.38 86 ALA A C 1
ATOM 668 O O . ALA A 1 86 ? -1.817 3.439 -1.282 1.00 92.38 86 ALA A O 1
ATOM 669 N N . GLU A 1 87 ? -0.749 5.402 -1.541 1.00 94.38 87 GLU A N 1
ATOM 670 C CA . GLU A 1 87 ? -0.614 5.295 -2.991 1.00 94.38 87 GLU A CA 1
ATOM 671 C C . GLU A 1 87 ? 0.578 4.406 -3.333 1.00 94.38 87 GLU A C 1
ATOM 673 O O . GLU A 1 87 ? 1.620 4.471 -2.679 1.00 94.38 87 GLU A O 1
ATOM 678 N N . LEU A 1 88 ? 0.447 3.593 -4.373 1.00 92.50 88 LEU A N 1
ATOM 679 C CA . LEU A 1 88 ? 1.586 2.959 -5.011 1.00 92.50 88 LEU A CA 1
ATOM 680 C C . LEU A 1 88 ? 2.004 3.766 -6.227 1.00 92.50 88 LEU A C 1
ATOM 682 O O . LEU A 1 88 ? 1.187 4.129 -7.075 1.00 92.50 88 LEU A O 1
ATOM 686 N N . LEU A 1 89 ? 3.305 4.009 -6.298 1.00 94.25 89 LEU A N 1
ATOM 687 C CA . LEU A 1 89 ? 3.946 4.782 -7.343 1.00 94.25 89 LEU A CA 1
ATOM 688 C C . LEU A 1 89 ? 4.799 3.856 -8.208 1.00 94.25 89 LEU A C 1
ATOM 690 O O . LEU A 1 89 ? 5.552 3.048 -7.665 1.00 94.25 89 LEU A O 1
ATOM 694 N N . ARG A 1 90 ? 4.727 4.026 -9.528 1.00 93.75 90 ARG A N 1
ATOM 695 C CA . ARG A 1 90 ? 5.625 3.445 -10.533 1.00 93.75 90 ARG A CA 1
ATOM 696 C C . ARG A 1 90 ? 6.472 4.577 -11.097 1.00 93.75 90 ARG A C 1
ATOM 698 O O . ARG A 1 90 ? 5.941 5.493 -11.712 1.00 93.75 90 ARG A O 1
ATOM 705 N N . ASN A 1 91 ? 7.779 4.556 -10.851 1.00 94.19 91 ASN A N 1
ATOM 706 C CA . ASN A 1 91 ? 8.703 5.629 -11.245 1.00 94.19 91 ASN A CA 1
ATOM 707 C C . ASN A 1 91 ? 8.267 7.036 -10.781 1.00 94.19 91 ASN A C 1
ATOM 709 O O . ASN A 1 91 ? 8.573 8.029 -11.432 1.00 94.19 91 ASN A O 1
ATOM 713 N N . GLY A 1 92 ? 7.567 7.122 -9.646 1.00 92.69 92 GLY A N 1
ATOM 714 C CA . GLY A 1 92 ? 7.038 8.378 -9.102 1.00 92.69 92 GLY A CA 1
ATOM 715 C C . GLY A 1 92 ? 5.600 8.710 -9.517 1.00 92.69 92 GLY A C 1
ATOM 716 O O . GLY A 1 92 ? 5.008 9.589 -8.902 1.00 92.69 92 GLY A O 1
ATOM 717 N N . GLU A 1 93 ? 5.013 7.980 -10.467 1.00 93.12 93 GLU A N 1
ATOM 718 C CA . GLU A 1 93 ? 3.640 8.198 -10.938 1.00 93.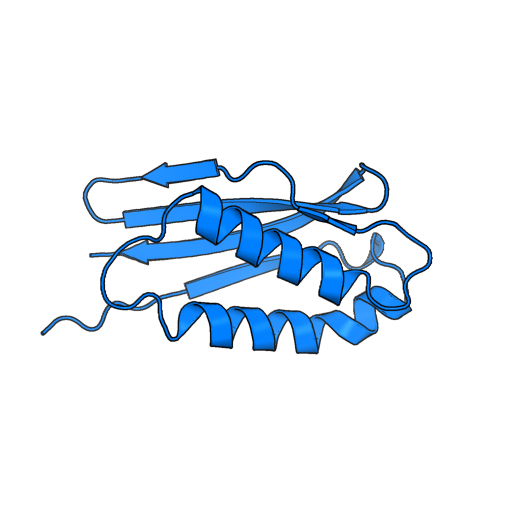12 93 GLU A CA 1
ATOM 719 C C . GLU A 1 93 ? 2.637 7.270 -10.231 1.00 93.12 93 GLU A C 1
ATOM 721 O O . GLU A 1 93 ? 2.908 6.073 -10.099 1.00 93.12 93 GLU A O 1
ATOM 726 N N . PRO A 1 94 ? 1.466 7.760 -9.789 1.00 93.00 94 PRO A N 1
ATOM 727 C CA . PRO A 1 94 ? 0.488 6.958 -9.060 1.00 93.00 94 PRO A CA 1
ATOM 728 C C . PRO A 1 94 ? -0.228 5.941 -9.958 1.00 93.00 94 PRO A C 1
ATOM 730 O O . PRO A 1 94 ? -0.967 6.291 -10.883 1.00 93.00 94 PRO A O 1
ATOM 733 N N . VAL A 1 95 ? -0.075 4.659 -9.618 1.00 92.62 95 VAL A N 1
ATOM 734 C CA . VAL A 1 95 ? -0.659 3.520 -10.351 1.00 92.62 95 VAL A CA 1
ATOM 735 C C . VAL A 1 95 ? -1.752 2.788 -9.584 1.00 92.62 95 VAL A C 1
ATOM 737 O O . VAL A 1 95 ? -2.424 1.923 -10.135 1.00 92.62 95 VAL A O 1
ATOM 740 N N . GLY A 1 96 ? -1.962 3.125 -8.318 1.00 90.56 96 GLY A N 1
ATOM 741 C CA . GLY A 1 96 ? -3.045 2.566 -7.523 1.00 90.56 96 GLY A CA 1
ATOM 742 C C . GLY A 1 96 ? -2.934 2.954 -6.063 1.00 90.56 96 GLY A C 1
ATOM 743 O O . GLY A 1 96 ? -2.019 3.676 -5.672 1.00 90.56 96 GLY A O 1
ATOM 744 N N . SER A 1 97 ? -3.854 2.455 -5.252 1.00 91.06 97 SER A N 1
ATOM 745 C CA . SER A 1 97 ? -3.813 2.629 -3.804 1.00 91.06 97 SER A CA 1
ATOM 746 C C . SER A 1 97 ? -4.138 1.335 -3.077 1.00 91.06 97 SER A C 1
ATOM 748 O O . SER A 1 97 ? -4.905 0.498 -3.561 1.00 91.06 97 SER A O 1
ATOM 750 N N . VAL A 1 98 ? -3.553 1.204 -1.891 1.00 87.81 98 VAL A N 1
ATOM 751 C CA . VAL A 1 98 ? -3.889 0.174 -0.914 1.00 87.81 98 VAL A CA 1
ATOM 752 C C . VAL A 1 98 ? -4.591 0.858 0.245 1.00 87.81 98 VAL A C 1
ATOM 754 O O . VAL A 1 98 ? -4.063 1.814 0.819 1.00 87.81 98 VAL A O 1
ATOM 757 N N . GLU A 1 99 ? -5.777 0.366 0.576 1.00 88.25 99 GLU A N 1
ATOM 758 C CA . GLU A 1 99 ? -6.553 0.792 1.729 1.00 88.25 99 GLU A CA 1
ATOM 759 C C . GLU A 1 99 ? -6.755 -0.381 2.683 1.00 88.25 99 GLU A C 1
ATOM 761 O O . GLU A 1 99 ? -7.124 -1.485 2.280 1.00 88.25 99 GLU A O 1
ATOM 766 N N . VAL A 1 100 ? -6.508 -0.119 3.961 1.00 83.75 100 VAL A N 1
ATOM 767 C CA . VAL A 1 100 ? -6.692 -1.067 5.057 1.00 83.75 100 VAL A CA 1
ATOM 768 C C . VAL A 1 100 ? -7.586 -0.408 6.071 1.00 83.75 100 VAL A C 1
ATOM 770 O O . VAL A 1 100 ? -7.166 0.571 6.688 1.00 83.75 100 VAL A O 1
ATOM 773 N N . ALA A 1 101 ? -8.786 -0.943 6.253 1.00 83.19 101 ALA A N 1
ATOM 774 C CA . ALA A 1 101 ? -9.760 -0.381 7.166 1.00 83.19 101 ALA A CA 1
ATOM 775 C C . ALA A 1 101 ? -10.224 -1.404 8.203 1.00 83.19 101 ALA A C 1
ATOM 777 O O . ALA A 1 101 ? -10.298 -2.607 7.941 1.00 83.19 101 ALA A O 1
ATOM 778 N N . GLY A 1 102 ? -10.554 -0.890 9.382 1.00 78.12 102 GLY A N 1
ATOM 779 C CA . GLY A 1 102 ? -11.151 -1.645 10.470 1.00 78.12 102 GLY A CA 1
ATOM 780 C C . GLY A 1 102 ? -12.172 -0.800 11.220 1.00 78.12 102 GLY A C 1
ATOM 781 O O . GLY A 1 102 ? -12.174 0.435 11.149 1.00 78.12 102 GLY A O 1
ATOM 782 N N . SER A 1 103 ? -13.049 -1.482 11.942 1.00 75.94 103 SER A N 1
ATOM 783 C CA . SER A 1 103 ? -13.994 -0.886 12.882 1.00 75.94 103 SER A CA 1
ATOM 784 C C . SER A 1 103 ? -13.796 -1.491 14.264 1.00 75.94 103 SER A C 1
ATOM 786 O O . SER A 1 103 ? -13.286 -2.600 14.371 1.00 75.94 103 SER A O 1
ATOM 788 N N . PHE A 1 104 ? -14.158 -0.750 15.304 1.00 67.69 104 PHE A N 1
ATOM 789 C CA . PHE A 1 104 ? -14.219 -1.272 16.670 1.00 67.69 104 PHE A CA 1
ATOM 790 C C . PHE A 1 104 ? -15.552 -1.968 16.929 1.00 67.69 104 PHE A C 1
ATOM 792 O O . PHE A 1 104 ? -16.541 -1.577 16.263 1.00 67.69 104 PHE A O 1
#

Solvent-accessible surface area (backbone atoms only — not comparable to full-atom values): 5816 Å² total; per-residue (Å²): 137,83,81,70,68,72,52,75,48,74,53,72,42,75,88,70,47,55,74,44,24,58,70,25,45,65,57,36,55,49,51,48,52,63,63,54,76,71,51,88,84,54,88,71,55,70,67,59,49,43,52,52,43,38,48,43,20,44,50,28,25,48,87,36,95,55,52,40,37,46,50,76,68,43,76,51,75,57,100,53,36,39,32,44,36,29,40,30,23,50,76,81,43,82,34,28,36,45,36,42,36,43,48,119

Radius of gyration: 13.84 Å; Cα contacts (8 Å, |Δi|>4): 174; chains: 1; bounding box: 30×22×39 Å

pLDDT: mean 82.14, std 11.6, range [39.78, 94.5]

Nearest PDB structures (foldseek):
  5wh9-assembly1_B-2  TM=7.309E-01  e=7.454E-02  Halalkalibacterium halodurans C-125
  2hzm-assembly3_E  TM=6.913E-01  e=7.197E-01  Saccharomyces cerevisiae
  4v58-assembly1_H  TM=5.284E-01  e=1.021E-01  Thermomyces lanuginosus
  2hzm-assembly4_G  TM=4.632E-01  e=2.798E-01  Saccharomyces cerevisiae
  7ui9-assembly1_t  TM=4.693E-01  e=3.600E-01  Saccharomyces cerevisiae S288C

Organism: NCBI:txid60549

Mean predicted aligned error: 5.85 Å

Sequence (104 aa):
METTTHNAFCNWKPELLDEMARTNVPRVNGLLLDVFDGIDTGALSRNDMARRFAMVARELGYCSMDRYTAGPVVVRGGATTWAYIAELLRNGEPVGSVEVAGSF